Protein AF-A0A2I1HZU6-F1 (afdb_monomer_lite)

pLDDT: mean 86.82, std 11.89, range [46.03, 98.12]

Organism: NCBI:txid1660

Radius of gyration: 24.2 Å; chains: 1; bounding box: 55×18×66 Å

Sequence (98 aa):
MIPEPLSPGLSLHAAHGLVETLRSAIACASCPQWTGVAGDSYRNQHGEVLACAQGVLDQIQAALSLVPAFDEERNHAFARSLAEAAVSQPELLALGAW

Secondary structure (DSSP, 8-state):
-PPPTT-HHHHHHHHHHHHHHHHHHHHH---TT--HHHHHHHHHHHHHHHHHHHHHHHHHHHHHHHHHHHHHHHHHHHHHHHHHHHHH-HHHHHTT--

Structure (mmCIF, N/CA/C/O backbone):
data_AF-A0A2I1HZU6-F1
#
_entry.id   AF-A0A2I1HZU6-F1
#
loop_
_atom_site.group_PDB
_atom_site.id
_atom_site.type_symbol
_atom_site.label_atom_id
_atom_site.label_alt_id
_atom_site.label_comp_id
_atom_site.label_asym_id
_atom_site.label_entity_id
_atom_site.label_seq_id
_atom_site.pdbx_PDB_ins_code
_atom_site.Cartn_x
_atom_site.Cartn_y
_atom_site.Cartn_z
_atom_site.occupancy
_atom_site.B_iso_or_equiv
_atom_site.auth_seq_id
_atom_site.auth_comp_id
_atom_site.auth_asym_id
_atom_site.auth_atom_id
_atom_site.pdbx_PDB_model_num
ATOM 1 N N . MET A 1 1 ? 30.669 -4.482 1.952 1.00 46.03 1 MET A N 1
ATOM 2 C CA . MET A 1 1 ? 29.893 -3.441 1.251 1.00 46.03 1 MET A CA 1
ATOM 3 C C . MET A 1 1 ? 28.689 -3.146 2.129 1.00 46.03 1 MET A C 1
ATOM 5 O O . MET A 1 1 ? 27.904 -4.057 2.351 1.00 46.03 1 MET A O 1
ATOM 9 N N . ILE A 1 2 ? 28.628 -1.973 2.761 1.00 52.12 2 ILE A N 1
ATOM 10 C CA . ILE A 1 2 ? 27.488 -1.603 3.614 1.00 52.12 2 ILE A CA 1
ATOM 11 C C . ILE A 1 2 ? 26.359 -1.200 2.654 1.00 52.12 2 ILE A C 1
ATOM 13 O O . ILE A 1 2 ? 26.622 -0.348 1.803 1.00 52.12 2 ILE A O 1
ATOM 17 N N . PRO A 1 3 ? 25.170 -1.830 2.699 1.00 55.47 3 PRO A N 1
ATOM 18 C CA . PRO A 1 3 ? 24.057 -1.432 1.846 1.00 55.47 3 PRO A CA 1
ATOM 19 C C . PRO A 1 3 ? 23.746 0.039 2.093 1.00 55.47 3 PRO A C 1
ATOM 21 O O . PRO A 1 3 ? 23.691 0.471 3.246 1.00 55.47 3 PRO A O 1
ATOM 24 N N . GLU A 1 4 ? 23.570 0.808 1.023 1.00 65.19 4 GLU A N 1
ATOM 25 C CA . GLU A 1 4 ? 23.193 2.206 1.156 1.00 65.19 4 GLU A CA 1
ATOM 26 C C . GLU A 1 4 ? 21.827 2.270 1.868 1.00 65.19 4 GLU A C 1
ATOM 28 O O . GLU A 1 4 ? 20.859 1.674 1.378 1.00 65.19 4 GLU A O 1
ATOM 33 N N . PRO A 1 5 ? 21.727 2.939 3.031 1.00 60.38 5 PRO A N 1
ATOM 34 C CA . PRO A 1 5 ? 20.567 2.836 3.921 1.00 60.38 5 PRO A CA 1
ATOM 35 C C . PRO A 1 5 ? 19.264 3.398 3.328 1.00 60.38 5 PRO A C 1
ATOM 37 O O . PRO A 1 5 ? 18.216 3.272 3.951 1.00 60.38 5 PRO A O 1
ATOM 40 N N . LEU A 1 6 ? 19.319 3.988 2.129 1.00 70.19 6 LEU A N 1
ATOM 41 C CA . LEU A 1 6 ? 18.189 4.577 1.409 1.00 70.19 6 LEU A CA 1
ATOM 42 C C . LEU A 1 6 ? 18.004 4.008 -0.005 1.00 70.19 6 LEU A C 1
ATOM 44 O O . LEU A 1 6 ? 17.301 4.617 -0.811 1.00 70.19 6 LEU A O 1
ATOM 48 N N . SER A 1 7 ? 18.604 2.855 -0.331 1.00 84.31 7 SER A N 1
ATOM 49 C CA . SER A 1 7 ? 18.389 2.266 -1.659 1.00 84.31 7 SER A CA 1
ATOM 50 C C . SER A 1 7 ? 16.880 2.090 -1.938 1.00 84.31 7 SER A C 1
ATOM 52 O O . SER A 1 7 ? 16.137 1.704 -1.026 1.00 8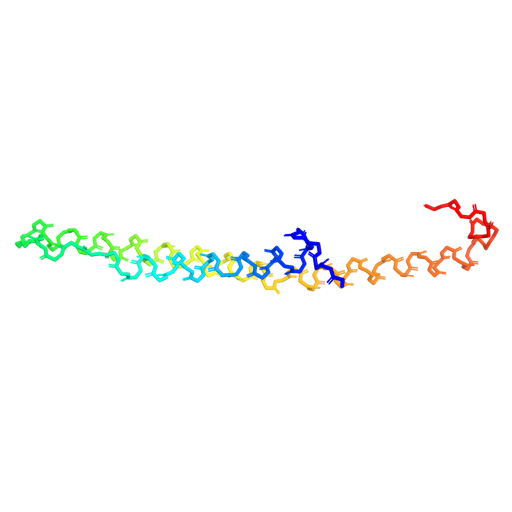4.31 7 SER A O 1
ATOM 54 N N . PRO A 1 8 ? 16.397 2.355 -3.168 1.00 84.06 8 PRO A N 1
ATOM 55 C CA . PRO A 1 8 ? 14.966 2.307 -3.482 1.00 84.06 8 PRO A CA 1
ATOM 56 C C . PRO A 1 8 ? 14.295 0.985 -3.088 1.00 84.06 8 PRO A C 1
ATOM 58 O O . PRO A 1 8 ? 13.192 0.988 -2.547 1.00 84.06 8 PRO A O 1
ATOM 61 N N . GLY A 1 9 ? 14.998 -0.139 -3.268 1.00 87.50 9 GLY A N 1
ATOM 62 C CA . GLY A 1 9 ? 14.511 -1.461 -2.868 1.00 87.50 9 GLY A CA 1
ATOM 63 C C . GLY A 1 9 ? 14.351 -1.625 -1.353 1.00 87.50 9 GLY A C 1
ATOM 64 O O . GLY A 1 9 ? 13.335 -2.150 -0.903 1.00 87.50 9 GLY A O 1
ATOM 65 N N . LEU A 1 10 ? 15.308 -1.138 -0.551 1.00 87.44 10 LEU A N 1
ATOM 66 C CA . LEU A 1 10 ? 15.187 -1.163 0.913 1.00 87.44 10 LEU A CA 1
ATOM 67 C C . LEU A 1 10 ? 14.063 -0.240 1.398 1.00 87.44 10 LEU A C 1
ATOM 69 O O . LEU A 1 10 ? 13.310 -0.621 2.292 1.00 87.44 10 LEU A O 1
ATOM 73 N N . SER A 1 11 ? 13.909 0.930 0.776 1.00 90.94 11 SER A N 1
ATOM 74 C CA . SER A 1 11 ? 12.828 1.873 1.081 1.00 90.94 11 SER A CA 1
ATOM 75 C C . SER A 1 11 ? 11.445 1.286 0.766 1.00 90.94 11 SER A C 1
ATOM 77 O O . SER A 1 11 ? 10.537 1.389 1.590 1.00 90.94 11 SER A O 1
ATOM 79 N N . LEU A 1 12 ? 11.285 0.606 -0.377 1.00 92.88 12 LEU A N 1
ATOM 80 C CA . LEU A 1 12 ? 10.038 -0.078 -0.741 1.00 92.88 12 LEU A CA 1
ATOM 81 C C . LEU A 1 12 ? 9.726 -1.239 0.215 1.00 92.88 12 LEU A C 1
ATOM 83 O O . LEU A 1 12 ? 8.590 -1.390 0.665 1.00 92.88 12 LEU A O 1
ATOM 87 N N . HIS A 1 13 ? 10.739 -2.030 0.583 1.00 93.25 13 HIS A N 1
ATOM 88 C CA . HIS A 1 13 ? 10.582 -3.094 1.573 1.00 93.25 13 HIS A CA 1
ATOM 89 C C . HIS A 1 13 ? 10.146 -2.545 2.940 1.00 93.25 13 HIS A C 1
ATOM 91 O O . HIS A 1 13 ? 9.212 -3.065 3.552 1.00 93.25 13 HIS A O 1
ATOM 97 N N . ALA A 1 14 ? 10.774 -1.459 3.399 1.00 93.81 14 ALA A N 1
ATOM 98 C CA . ALA A 1 14 ? 10.394 -0.787 4.636 1.00 93.81 14 ALA A CA 1
ATOM 99 C C . ALA A 1 14 ? 8.953 -0.252 4.579 1.00 93.81 14 ALA A C 1
ATOM 101 O O . ALA A 1 14 ? 8.214 -0.396 5.552 1.00 93.81 14 ALA A O 1
ATOM 102 N N . ALA A 1 15 ? 8.521 0.300 3.440 1.00 95.19 15 ALA A N 1
ATOM 103 C CA . ALA A 1 15 ? 7.152 0.778 3.250 1.00 95.19 15 ALA A CA 1
ATOM 104 C C . ALA A 1 15 ? 6.113 -0.346 3.409 1.00 95.19 15 ALA A C 1
ATOM 106 O O . ALA A 1 15 ? 5.128 -0.163 4.124 1.00 95.19 15 ALA A O 1
ATOM 107 N N . HIS A 1 16 ? 6.361 -1.528 2.836 1.00 96.88 16 HIS A N 1
ATOM 108 C CA . HIS A 1 16 ? 5.516 -2.704 3.074 1.00 96.88 16 HIS A CA 1
ATOM 109 C C . HIS A 1 16 ? 5.468 -3.092 4.558 1.00 96.88 16 HIS A C 1
ATOM 111 O O . HIS A 1 16 ? 4.391 -3.328 5.104 1.00 96.88 16 HIS A O 1
ATOM 117 N N . GLY A 1 17 ? 6.616 -3.090 5.243 1.00 96.44 17 GLY A N 1
ATOM 118 C CA . GLY A 1 17 ? 6.675 -3.364 6.681 1.00 96.44 17 GLY A CA 1
ATOM 119 C C . GLY A 1 17 ? 5.871 -2.366 7.524 1.00 96.44 17 GLY A C 1
ATOM 120 O O . GLY A 1 17 ? 5.228 -2.762 8.498 1.00 96.44 17 GLY A O 1
ATOM 121 N N . LEU A 1 18 ? 5.847 -1.084 7.142 1.00 97.00 18 LEU A N 1
ATOM 122 C CA . LEU A 1 18 ? 5.032 -0.060 7.806 1.00 97.00 18 LEU A CA 1
ATOM 123 C C . LEU A 1 18 ? 3.531 -0.309 7.619 1.00 97.00 18 LEU A C 1
ATOM 125 O O . LEU A 1 18 ? 2.781 -0.182 8.586 1.00 97.00 18 LEU A O 1
ATOM 129 N N . VAL A 1 19 ? 3.093 -0.697 6.417 1.00 97.44 19 VAL A N 1
ATOM 130 C CA . VAL A 1 19 ? 1.685 -1.042 6.146 1.00 97.44 19 VAL A CA 1
ATOM 131 C C . VAL A 1 19 ? 1.238 -2.216 7.017 1.00 97.44 19 VAL A C 1
ATOM 133 O O . VAL A 1 19 ? 0.214 -2.121 7.694 1.00 97.44 19 VAL A O 1
ATOM 136 N N . GLU A 1 20 ? 2.031 -3.285 7.077 1.00 96.06 20 GLU A N 1
ATOM 137 C CA . GLU A 1 20 ? 1.726 -4.449 7.917 1.00 96.06 20 GLU A CA 1
ATOM 138 C C . GLU A 1 20 ? 1.746 -4.110 9.414 1.00 96.06 20 GLU A C 1
ATOM 140 O O . GLU A 1 20 ? 0.868 -4.531 10.172 1.00 96.06 20 GLU A O 1
ATOM 145 N N . THR A 1 21 ? 2.686 -3.265 9.845 1.00 96.62 21 THR A N 1
ATOM 146 C CA . THR A 1 21 ? 2.734 -2.763 11.226 1.00 96.62 21 THR A CA 1
ATOM 147 C C . THR A 1 21 ? 1.469 -1.976 11.577 1.00 96.62 21 THR A C 1
ATOM 149 O O . THR A 1 21 ? 0.885 -2.188 12.641 1.00 96.62 21 THR A O 1
ATOM 152 N N . LEU A 1 22 ? 1.003 -1.101 10.679 1.00 95.75 22 LEU A N 1
ATOM 153 C CA . LEU A 1 22 ? -0.230 -0.335 10.868 1.00 95.75 22 LEU A CA 1
ATOM 154 C C . LEU A 1 22 ? -1.466 -1.239 10.905 1.00 95.75 22 LEU A C 1
ATOM 156 O O . LEU A 1 22 ? -2.303 -1.060 11.791 1.00 95.75 22 LEU A O 1
ATOM 160 N N . ARG A 1 23 ? -1.567 -2.245 10.020 1.00 95.25 23 ARG A N 1
ATOM 161 C CA . ARG A 1 23 ? -2.650 -3.247 10.078 1.00 95.25 23 ARG A CA 1
ATOM 162 C C . ARG A 1 23 ? -2.697 -3.923 11.440 1.00 95.25 23 ARG A C 1
ATOM 164 O O . ARG A 1 23 ? -3.763 -3.995 12.051 1.00 95.25 23 ARG A O 1
ATOM 171 N N . SER A 1 24 ? -1.546 -4.390 11.922 1.00 93.38 24 SER A N 1
ATOM 172 C CA . SER A 1 24 ? -1.455 -5.065 13.214 1.00 93.38 24 SER A CA 1
ATOM 173 C C . SER A 1 24 ? -1.833 -4.137 14.369 1.00 93.38 24 SER A C 1
ATOM 175 O O . SER A 1 24 ? -2.563 -4.555 15.264 1.00 93.38 24 SER A O 1
ATOM 177 N N . ALA A 1 25 ? -1.362 -2.888 14.363 1.00 92.31 25 ALA A N 1
ATOM 178 C CA . ALA A 1 25 ? -1.658 -1.928 15.422 1.00 92.31 25 ALA A CA 1
ATOM 179 C C . ALA A 1 25 ? -3.160 -1.615 15.507 1.00 92.31 25 ALA A C 1
ATOM 181 O O . ALA A 1 25 ? -3.726 -1.604 16.600 1.00 92.31 25 ALA A O 1
ATOM 182 N N . ILE A 1 26 ? -3.814 -1.417 14.358 1.00 90.25 26 ILE A N 1
ATOM 183 C CA . ILE A 1 26 ? -5.250 -1.124 14.286 1.00 90.25 26 ILE A CA 1
ATOM 184 C C . ILE A 1 26 ? -6.081 -2.343 14.704 1.00 90.25 26 ILE A C 1
ATOM 186 O O . ILE A 1 26 ? -7.048 -2.190 15.443 1.00 90.25 26 ILE A O 1
ATOM 190 N N . ALA A 1 27 ? -5.690 -3.556 14.303 1.00 86.56 27 ALA A N 1
ATOM 191 C CA . ALA A 1 27 ? -6.379 -4.784 14.710 1.00 86.56 27 ALA A CA 1
ATOM 192 C C . ALA A 1 27 ? -6.333 -5.025 16.231 1.00 86.56 27 ALA A C 1
ATOM 194 O O . ALA A 1 27 ? -7.261 -5.602 16.7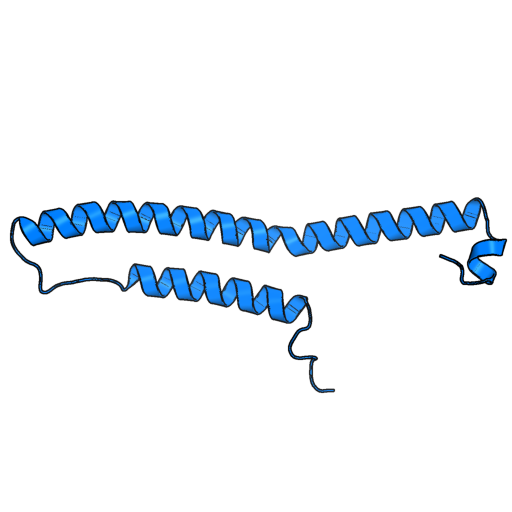95 1.00 86.56 27 ALA A O 1
ATOM 195 N N . CYS A 1 28 ? -5.269 -4.571 16.899 1.00 85.44 28 CYS A N 1
ATOM 196 C CA . CYS A 1 28 ? -5.106 -4.689 18.347 1.00 85.44 28 CYS A CA 1
ATOM 197 C C . CYS A 1 28 ? -5.747 -3.535 19.139 1.00 85.44 28 CYS A C 1
ATOM 199 O O . CYS A 1 28 ? -5.847 -3.622 20.367 1.00 85.44 28 CYS A O 1
ATOM 201 N N . ALA A 1 29 ? -6.169 -2.453 18.477 1.00 81.44 29 ALA A N 1
ATOM 202 C CA . ALA A 1 29 ? -6.785 -1.314 19.140 1.00 81.44 29 ALA A CA 1
ATOM 203 C C . ALA A 1 29 ? -8.156 -1.719 19.705 1.00 81.44 29 ALA A C 1
ATOM 205 O O . ALA A 1 29 ? -9.082 -2.068 18.977 1.00 81.44 29 ALA A O 1
ATOM 206 N N . SER A 1 30 ? -8.285 -1.706 21.031 1.00 81.56 30 SER A N 1
ATOM 207 C CA . SER A 1 30 ? -9.555 -1.969 21.705 1.00 81.56 30 SER A CA 1
ATOM 208 C C . SER A 1 30 ? -9.621 -1.260 23.056 1.00 81.56 30 SER A C 1
ATOM 210 O O . SER A 1 30 ? -8.601 -0.951 23.673 1.00 81.56 30 SER A O 1
ATOM 212 N N . CYS A 1 31 ? -10.837 -0.983 23.525 1.00 82.56 31 CYS A N 1
ATOM 213 C CA . CYS A 1 31 ? -11.107 -0.419 24.849 1.00 82.56 31 CYS A CA 1
ATOM 214 C C . CYS A 1 31 ? -12.055 -1.346 25.623 1.00 82.56 31 CYS A C 1
ATOM 216 O O . CYS A 1 31 ? -13.243 -1.040 25.759 1.00 82.56 31 CYS A O 1
ATOM 218 N N . PRO A 1 32 ? -11.564 -2.501 26.113 1.00 82.25 32 PRO A N 1
ATOM 219 C CA . PRO A 1 32 ? -12.399 -3.511 26.768 1.00 82.25 32 PRO A CA 1
ATOM 220 C C . PRO A 1 32 ? -13.089 -2.997 28.040 1.00 82.25 32 PRO A C 1
ATOM 222 O O . PRO A 1 32 ? -14.137 -3.506 28.426 1.00 82.25 32 PRO A O 1
ATOM 225 N N . GLN A 1 33 ? -12.538 -1.961 28.674 1.00 87.00 33 GLN A N 1
ATOM 226 C CA . GLN A 1 33 ? -13.112 -1.309 29.849 1.00 87.00 33 GLN A CA 1
ATOM 227 C C . GLN A 1 33 ? -14.408 -0.526 29.561 1.00 87.00 33 GLN A C 1
ATOM 229 O O . GLN A 1 33 ? -15.117 -0.163 30.499 1.00 87.00 33 GLN A O 1
ATOM 234 N N . TRP A 1 34 ? -14.740 -0.248 28.294 1.00 86.88 34 TRP A N 1
ATOM 235 C CA . TRP A 1 34 ? -15.980 0.442 27.923 1.00 86.88 34 TRP A CA 1
ATOM 236 C C . TRP A 1 34 ? -17.132 -0.558 27.767 1.00 86.88 34 TRP A C 1
ATOM 238 O O . TRP A 1 34 ? -17.209 -1.335 26.810 1.00 86.88 34 TRP A O 1
ATOM 248 N N . THR A 1 35 ? -18.052 -0.528 28.729 1.00 89.06 35 THR A N 1
ATOM 249 C CA . THR A 1 35 ? -19.203 -1.438 28.824 1.00 89.06 35 THR A CA 1
ATOM 250 C C . THR A 1 35 ? -20.535 -0.681 28.718 1.00 89.06 35 THR A C 1
ATOM 252 O O . THR A 1 35 ? -20.567 0.551 28.705 1.00 89.06 35 THR A O 1
ATOM 255 N N . GLY A 1 36 ? -21.646 -1.416 28.589 1.00 91.56 36 GLY A N 1
ATOM 256 C CA . GLY A 1 36 ? -22.986 -0.848 28.392 1.00 91.56 36 GLY A CA 1
ATOM 257 C C . GLY A 1 36 ? -23.197 -0.226 27.005 1.00 91.56 36 GLY A C 1
ATOM 258 O O . GLY A 1 36 ? -22.380 -0.404 26.102 1.00 91.56 36 GLY A O 1
ATOM 259 N N . VAL A 1 37 ? -24.281 0.544 26.854 1.00 90.00 37 VAL A N 1
ATOM 260 C CA . VAL A 1 37 ? -24.716 1.143 25.572 1.00 90.00 37 VAL A CA 1
ATOM 261 C C . VAL A 1 37 ? -23.625 2.006 24.925 1.00 90.00 37 VAL A C 1
ATOM 263 O O . VAL A 1 37 ? -23.437 1.968 23.711 1.00 90.00 37 VAL A O 1
ATOM 266 N N . ALA A 1 38 ? -22.860 2.753 25.726 1.00 85.56 38 ALA A N 1
ATOM 267 C CA . ALA A 1 38 ? -21.735 3.544 25.228 1.00 85.56 38 ALA A CA 1
ATOM 268 C C . ALA A 1 38 ? -20.611 2.658 24.660 1.00 85.56 38 ALA A C 1
ATOM 270 O O . ALA A 1 38 ? -20.034 2.981 23.623 1.00 85.56 38 ALA A O 1
ATOM 271 N N . GLY A 1 39 ? -20.335 1.515 25.297 1.00 90.19 39 GLY A N 1
ATOM 272 C CA . GLY A 1 39 ? -19.385 0.522 24.798 1.00 90.19 39 GLY A CA 1
ATOM 273 C C . GLY A 1 39 ? -19.847 -0.149 23.501 1.00 90.19 39 GLY A C 1
ATOM 274 O O . GLY A 1 39 ? -19.030 -0.355 22.605 1.00 90.19 39 GLY A O 1
ATOM 275 N N . ASP A 1 40 ? -21.143 -0.450 23.371 1.00 88.31 40 ASP A N 1
ATOM 276 C CA . ASP A 1 40 ? -21.725 -0.985 22.130 1.00 88.31 40 ASP A CA 1
ATOM 277 C C . ASP A 1 40 ? -21.628 0.027 20.982 1.00 88.31 40 ASP A C 1
ATOM 279 O O . ASP A 1 40 ? -21.171 -0.312 19.890 1.00 88.31 40 ASP A O 1
ATOM 283 N N . SER A 1 41 ? -21.979 1.292 21.244 1.00 88.88 41 SER A N 1
ATOM 284 C CA . SER A 1 41 ? -21.861 2.374 20.261 1.00 88.88 41 SER A CA 1
ATOM 285 C C . SER A 1 41 ? -20.412 2.578 19.813 1.00 88.88 41 SER A C 1
ATOM 287 O O . SER A 1 41 ? -20.156 2.719 18.618 1.00 88.88 41 SER A O 1
ATOM 289 N N . TYR A 1 42 ? -19.460 2.544 20.752 1.00 89.25 42 TYR A N 1
ATOM 290 C CA . TYR A 1 42 ? -18.035 2.594 20.434 1.00 89.25 42 TYR A CA 1
ATOM 291 C C . TYR A 1 42 ? -17.612 1.416 19.555 1.00 89.25 42 TYR A C 1
ATOM 293 O O . TYR A 1 42 ? -16.973 1.644 18.537 1.00 89.25 42 TYR A O 1
ATOM 301 N N . ARG A 1 43 ? -17.980 0.172 19.897 1.00 88.56 43 ARG A N 1
ATOM 302 C CA . ARG A 1 43 ? -17.605 -1.015 19.106 1.00 88.56 43 ARG A CA 1
ATOM 303 C C . ARG A 1 43 ? -18.144 -0.962 17.679 1.00 88.56 43 ARG A C 1
ATOM 305 O O . ARG A 1 43 ? -17.405 -1.302 16.760 1.00 88.56 43 ARG A O 1
ATOM 312 N N . ASN A 1 44 ? -19.383 -0.506 17.489 1.00 87.25 44 ASN A N 1
ATOM 313 C CA . ASN A 1 44 ? -19.964 -0.347 16.155 1.00 87.25 44 ASN A CA 1
ATOM 314 C C . ASN A 1 44 ? -19.188 0.684 15.329 1.00 87.25 44 ASN A C 1
ATOM 316 O O . ASN A 1 44 ? -18.721 0.371 14.236 1.00 87.25 44 ASN A O 1
ATOM 320 N N . GLN A 1 45 ? -18.975 1.883 15.876 1.00 88.75 45 GLN A N 1
ATOM 321 C CA . GLN A 1 45 ? -18.253 2.938 15.163 1.00 88.75 45 GLN A CA 1
ATOM 322 C C . GLN A 1 45 ? -16.777 2.579 14.934 1.00 88.75 45 GLN A C 1
ATOM 324 O O . GLN A 1 45 ? -16.218 2.851 13.875 1.00 88.75 45 GLN A O 1
ATOM 329 N N . HIS A 1 46 ? -16.152 1.910 15.903 1.00 89.75 46 HIS A N 1
ATOM 330 C CA . HIS A 1 46 ? -14.803 1.371 15.784 1.00 89.75 46 HIS A CA 1
ATOM 331 C C . HIS A 1 46 ? -14.702 0.349 14.647 1.00 89.75 46 HIS A C 1
ATOM 333 O O . HIS A 1 46 ? -13.747 0.395 13.878 1.00 89.75 46 HIS A O 1
ATOM 339 N N . GLY A 1 47 ? -15.691 -0.540 14.502 1.00 89.06 47 GLY A N 1
ATOM 340 C CA . GLY A 1 47 ? -15.743 -1.515 13.411 1.00 89.06 47 GLY A CA 1
ATOM 341 C C . GLY A 1 47 ? -15.791 -0.861 12.029 1.00 89.06 47 GLY A C 1
ATOM 342 O O . GLY A 1 47 ? -15.036 -1.257 11.143 1.00 89.06 47 GLY A O 1
ATOM 343 N N . GLU A 1 48 ? -16.614 0.178 11.854 1.00 90.38 48 GLU A N 1
ATOM 344 C CA . GLU A 1 48 ? -16.691 0.929 10.592 1.00 90.38 48 GLU A CA 1
ATOM 345 C C . GLU A 1 48 ? -15.373 1.639 10.259 1.00 90.38 48 GLU A C 1
ATOM 347 O O . GLU A 1 48 ? -14.877 1.549 9.133 1.00 90.38 48 GLU A O 1
ATOM 352 N N . VAL A 1 49 ? -14.770 2.310 11.246 1.00 91.12 49 VAL A N 1
ATOM 353 C CA . VAL A 1 49 ? -13.474 2.986 11.076 1.00 91.12 49 VAL A CA 1
ATOM 354 C C . VAL A 1 49 ? -12.376 1.980 10.738 1.00 91.12 49 VAL A C 1
ATOM 356 O O . VAL A 1 49 ? -11.565 2.238 9.850 1.00 91.12 49 VAL A O 1
ATOM 359 N N . LEU A 1 50 ? -12.364 0.820 11.398 1.00 92.06 50 LEU A N 1
ATOM 360 C CA . LEU A 1 50 ? -11.389 -0.238 11.157 1.00 92.06 50 LEU A CA 1
ATOM 361 C C . LEU A 1 50 ? -11.528 -0.824 9.748 1.00 92.06 50 LEU A C 1
ATOM 363 O O . LEU A 1 50 ? -10.521 -0.977 9.062 1.00 92.06 50 LEU A O 1
ATOM 367 N N . ALA A 1 51 ? -12.754 -1.077 9.285 1.00 91.81 51 ALA A N 1
ATOM 368 C CA . ALA A 1 51 ? -13.005 -1.543 7.922 1.00 91.81 51 ALA A CA 1
ATOM 369 C C . ALA A 1 51 ? -12.554 -0.512 6.871 1.00 91.81 51 ALA A C 1
ATOM 371 O O . ALA A 1 51 ? -11.890 -0.865 5.896 1.00 91.81 51 ALA A O 1
ATOM 372 N N . CYS A 1 52 ? -12.853 0.772 7.092 1.00 94.81 52 CYS A N 1
ATOM 373 C CA . CYS A 1 52 ? -12.399 1.858 6.224 1.00 94.81 52 CYS A CA 1
ATOM 374 C C . CYS A 1 52 ? -10.863 1.938 6.173 1.00 94.81 52 CYS A C 1
ATOM 376 O O . CYS A 1 52 ? -10.271 1.959 5.092 1.00 94.81 52 CYS A O 1
ATOM 378 N N . ALA A 1 53 ? -10.205 1.912 7.335 1.00 94.81 53 ALA A N 1
ATOM 379 C CA . ALA A 1 53 ? -8.750 1.957 7.431 1.00 94.81 53 ALA A CA 1
ATOM 380 C C . ALA A 1 53 ? -8.086 0.743 6.761 1.00 94.81 53 ALA A C 1
ATOM 382 O O . ALA A 1 53 ? -7.104 0.911 6.038 1.00 94.81 53 ALA A O 1
ATOM 383 N N . GLN A 1 54 ? -8.634 -0.463 6.944 1.00 95.56 54 GLN A N 1
ATOM 384 C CA . GLN A 1 54 ? -8.162 -1.667 6.255 1.00 95.56 54 GLN A CA 1
ATOM 385 C C . GLN A 1 54 ? -8.256 -1.521 4.733 1.00 95.56 54 GLN A C 1
ATOM 387 O O . GLN A 1 54 ? -7.271 -1.786 4.047 1.00 95.56 54 GLN A O 1
ATOM 392 N N . GLY A 1 55 ? -9.377 -1.010 4.215 1.00 96.38 55 GLY A N 1
ATOM 393 C CA . GLY A 1 55 ? -9.541 -0.767 2.781 1.00 96.38 55 GLY A CA 1
ATOM 394 C C . GLY A 1 55 ? -8.517 0.222 2.210 1.00 96.38 55 GLY A C 1
ATOM 395 O O . GLY A 1 55 ? -7.993 0.007 1.118 1.00 96.38 55 GLY A O 1
ATOM 396 N N . VAL A 1 56 ? -8.172 1.279 2.951 1.00 97.56 56 VAL A N 1
ATOM 397 C CA . VAL A 1 56 ? -7.107 2.216 2.548 1.00 97.56 56 VAL A CA 1
ATOM 398 C C . VAL A 1 56 ? -5.737 1.532 2.556 1.00 97.56 56 VAL A C 1
ATOM 400 O O . VAL A 1 56 ? -4.967 1.693 1.610 1.00 97.56 56 VAL A O 1
ATOM 403 N N . LEU A 1 57 ? -5.428 0.736 3.585 1.00 97.75 57 LEU A N 1
ATOM 404 C CA . LEU A 1 57 ? -4.165 -0.006 3.660 1.00 97.75 57 LEU A CA 1
ATOM 405 C C . LEU A 1 57 ? -4.033 -1.036 2.528 1.00 97.75 57 LEU A C 1
ATOM 407 O O . LEU A 1 57 ? -2.938 -1.206 1.998 1.00 97.75 57 LEU A O 1
ATOM 411 N N . ASP A 1 58 ? -5.130 -1.670 2.105 1.00 97.81 58 ASP A N 1
ATOM 412 C CA . ASP A 1 58 ? -5.158 -2.554 0.933 1.00 97.81 58 ASP A CA 1
ATOM 413 C C . ASP A 1 58 ? -4.828 -1.815 -0.361 1.00 97.81 58 ASP A C 1
ATOM 415 O O . ASP A 1 58 ? -4.014 -2.292 -1.152 1.00 97.81 58 ASP A O 1
ATOM 419 N N . GLN A 1 59 ? -5.402 -0.629 -0.562 1.00 98.12 59 GLN A N 1
ATOM 420 C CA . GLN A 1 59 ? -5.099 0.197 -1.732 1.00 98.12 59 GLN A CA 1
ATOM 421 C C . GLN A 1 59 ? -3.635 0.647 -1.748 1.00 98.12 59 GLN A C 1
ATOM 423 O O . GLN A 1 59 ? -2.987 0.580 -2.792 1.00 98.12 59 GLN A O 1
ATOM 428 N N . ILE A 1 60 ? -3.093 1.059 -0.596 1.00 98.06 60 ILE A N 1
ATOM 429 C CA . ILE A 1 60 ? -1.676 1.424 -0.470 1.00 98.06 60 ILE A CA 1
ATOM 430 C C . ILE A 1 60 ? -0.793 0.214 -0.780 1.00 98.06 60 ILE A C 1
ATOM 432 O O . ILE A 1 60 ? 0.136 0.325 -1.576 1.00 98.06 60 ILE A O 1
ATOM 436 N N . GLN A 1 61 ? -1.094 -0.948 -0.197 1.00 97.81 61 GLN A N 1
ATOM 437 C CA . GLN A 1 61 ? -0.342 -2.177 -0.436 1.00 97.81 61 GLN A CA 1
ATOM 438 C C . GLN A 1 61 ? -0.351 -2.556 -1.923 1.00 97.81 61 GLN A C 1
ATOM 440 O O . GLN A 1 61 ? 0.703 -2.860 -2.477 1.00 97.81 61 GLN A O 1
ATOM 445 N N . ALA A 1 62 ? -1.513 -2.480 -2.579 1.00 97.50 62 ALA A N 1
ATOM 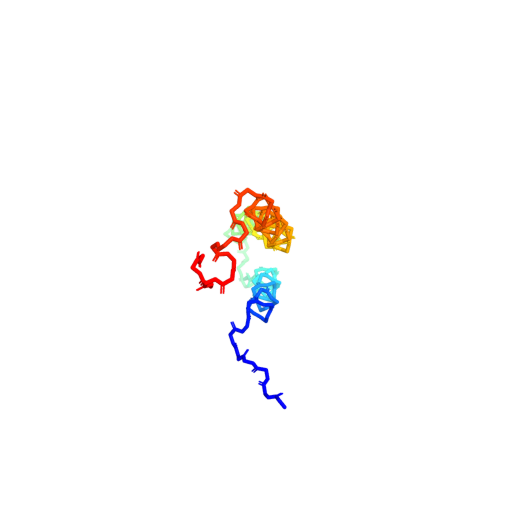446 C CA . ALA A 1 62 ? -1.642 -2.734 -4.009 1.00 97.50 62 ALA A CA 1
ATOM 447 C C . ALA A 1 62 ? -0.809 -1.750 -4.845 1.00 97.50 62 ALA A C 1
ATOM 449 O O . ALA A 1 62 ? -0.105 -2.171 -5.760 1.00 97.50 62 ALA A O 1
ATOM 450 N N . ALA A 1 63 ? -0.830 -0.457 -4.508 1.00 97.44 63 ALA A N 1
ATOM 451 C CA . ALA A 1 63 ? -0.023 0.551 -5.191 1.00 97.44 63 ALA A CA 1
ATOM 452 C C . ALA A 1 63 ? 1.484 0.289 -5.035 1.00 97.44 63 ALA A C 1
ATOM 454 O O . ALA A 1 63 ? 2.222 0.353 -6.017 1.00 97.44 63 ALA A O 1
ATOM 455 N N . LEU A 1 64 ? 1.942 -0.066 -3.829 1.00 96.88 64 LEU A N 1
ATOM 456 C CA . LEU A 1 64 ? 3.343 -0.423 -3.583 1.00 96.88 64 LEU A CA 1
ATOM 457 C C . LEU A 1 64 ? 3.766 -1.660 -4.392 1.00 96.88 64 LEU A C 1
ATOM 459 O O . LEU A 1 64 ? 4.863 -1.685 -4.944 1.00 96.88 64 LEU A O 1
ATOM 463 N N . SER A 1 65 ? 2.885 -2.655 -4.536 1.00 96.25 65 SER A N 1
ATOM 464 C CA . SER A 1 65 ? 3.156 -3.853 -5.342 1.00 96.25 65 SER A CA 1
ATOM 465 C C . SER A 1 65 ? 3.308 -3.580 -6.845 1.00 96.25 65 SER A C 1
ATOM 467 O O . SER A 1 65 ? 3.888 -4.411 -7.541 1.00 96.25 65 SER A O 1
ATOM 469 N N . LEU A 1 66 ? 2.836 -2.436 -7.352 1.00 96.44 66 LEU A N 1
ATOM 470 C CA . LEU A 1 66 ? 3.009 -2.034 -8.755 1.00 96.44 66 LEU A CA 1
ATOM 471 C C . LEU A 1 66 ? 4.349 -1.338 -9.029 1.00 96.44 66 LEU A C 1
ATOM 473 O O . LEU A 1 66 ? 4.755 -1.248 -10.185 1.00 96.44 66 LEU A O 1
ATOM 477 N N . VAL A 1 67 ? 5.058 -0.868 -7.996 1.00 95.25 67 VAL A N 1
ATOM 478 C CA . VAL A 1 67 ? 6.315 -0.114 -8.156 1.00 95.25 67 VAL A CA 1
ATOM 479 C C . VAL A 1 67 ? 7.361 -0.870 -8.991 1.00 95.25 67 VAL A C 1
ATOM 481 O O . VAL A 1 67 ? 7.891 -0.264 -9.923 1.00 95.25 67 VAL A O 1
ATOM 484 N N . PRO A 1 68 ? 7.623 -2.178 -8.769 1.00 93.19 68 PRO A N 1
ATOM 485 C CA . PRO A 1 68 ? 8.575 -2.917 -9.600 1.00 93.19 68 PRO A CA 1
ATOM 486 C C . PRO A 1 68 ? 8.182 -2.964 -11.082 1.00 93.19 68 PRO A C 1
ATOM 488 O O . PRO A 1 68 ? 9.050 -2.858 -11.944 1.00 93.19 68 PRO A O 1
ATOM 491 N N . ALA A 1 69 ? 6.883 -3.074 -11.382 1.00 93.75 69 ALA A N 1
ATOM 492 C CA . ALA A 1 69 ? 6.389 -3.098 -12.757 1.00 93.75 69 ALA A CA 1
ATOM 493 C C . ALA A 1 69 ? 6.565 -1.735 -13.446 1.00 93.75 69 ALA A C 1
ATOM 495 O O . ALA A 1 69 ? 6.990 -1.685 -14.598 1.00 93.75 69 ALA A O 1
ATOM 496 N N . PHE A 1 70 ? 6.317 -0.625 -12.739 1.00 92.12 70 PHE A N 1
ATOM 497 C CA . PHE A 1 70 ? 6.589 0.716 -13.270 1.00 92.12 70 PHE A CA 1
ATOM 498 C C . PHE A 1 70 ? 8.079 0.953 -13.529 1.00 92.12 70 PHE A C 1
ATOM 500 O O . PHE A 1 70 ? 8.442 1.553 -14.542 1.00 92.12 70 PHE A O 1
ATOM 507 N N . ASP A 1 71 ? 8.949 0.479 -12.635 1.00 92.44 71 ASP A N 1
ATOM 508 C CA . ASP A 1 71 ? 10.396 0.568 -12.832 1.00 92.44 71 ASP A CA 1
ATOM 509 C C . ASP A 1 71 ? 10.851 -0.253 -14.047 1.00 92.44 71 ASP A C 1
ATOM 511 O O . ASP A 1 71 ? 11.677 0.220 -14.831 1.00 92.44 71 ASP A O 1
ATOM 515 N N . GLU A 1 72 ? 10.297 -1.451 -14.242 1.00 92.94 72 GLU A N 1
ATOM 516 C CA . GLU A 1 72 ? 10.576 -2.288 -15.410 1.00 92.94 72 GLU A CA 1
ATOM 517 C C . GLU A 1 72 ? 10.101 -1.628 -16.710 1.00 92.94 72 GLU A C 1
ATOM 519 O O . GLU A 1 72 ? 10.869 -1.541 -17.671 1.00 92.94 72 GLU A O 1
ATOM 524 N N . GLU A 1 73 ? 8.881 -1.087 -16.731 1.00 95.69 73 GLU A N 1
ATOM 525 C CA . GLU A 1 73 ? 8.333 -0.384 -17.891 1.00 95.69 73 GLU A CA 1
ATOM 526 C C . GLU A 1 73 ? 9.159 0.861 -18.246 1.00 95.69 73 GLU A C 1
ATOM 528 O O . GLU A 1 73 ? 9.509 1.061 -19.413 1.00 95.69 73 GLU A O 1
ATOM 533 N N . ARG A 1 74 ? 9.571 1.650 -17.243 1.00 93.31 74 ARG A N 1
ATOM 534 C CA . ARG A 1 74 ? 10.475 2.794 -17.436 1.00 93.31 74 ARG A CA 1
ATOM 535 C C . ARG A 1 74 ? 11.810 2.353 -18.031 1.00 93.31 74 ARG A C 1
ATOM 537 O O . ARG A 1 74 ? 12.287 2.964 -18.987 1.00 93.31 74 ARG A O 1
ATOM 544 N N . ASN A 1 75 ? 12.422 1.310 -17.472 1.00 93.75 75 ASN A N 1
ATOM 545 C CA . ASN A 1 75 ? 13.719 0.818 -17.931 1.00 93.75 75 ASN A CA 1
ATOM 546 C C . ASN A 1 75 ? 13.631 0.268 -19.363 1.00 93.75 75 ASN A C 1
ATOM 548 O O . ASN A 1 75 ? 14.526 0.515 -20.172 1.00 93.75 75 ASN A O 1
ATOM 552 N N . HIS A 1 76 ? 12.539 -0.420 -19.703 1.00 94.94 76 HIS A N 1
ATOM 553 C CA . HIS A 1 76 ? 12.285 -0.900 -21.057 1.00 94.94 76 HIS A CA 1
ATOM 554 C C . HIS A 1 76 ? 12.122 0.269 -22.037 1.00 94.94 76 HIS A C 1
ATOM 556 O O . HIS A 1 76 ? 12.758 0.274 -23.092 1.00 94.94 76 HIS A O 1
ATOM 562 N N . ALA A 1 77 ? 11.299 1.267 -21.702 1.00 94.44 77 ALA A N 1
ATOM 563 C CA . ALA A 1 77 ? 11.103 2.449 -22.538 1.00 94.44 77 ALA A CA 1
ATOM 564 C C . ALA A 1 77 ? 12.430 3.179 -22.792 1.00 94.44 77 ALA A C 1
ATOM 566 O O . ALA A 1 77 ? 12.751 3.488 -23.937 1.00 94.44 77 ALA A O 1
ATOM 567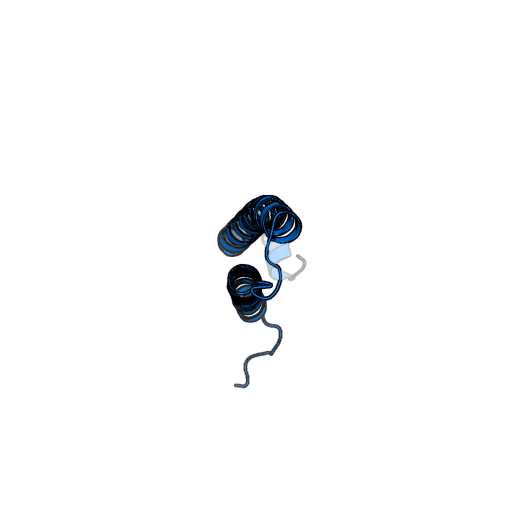 N N . PHE A 1 78 ? 13.242 3.357 -21.746 1.00 93.44 78 PHE A N 1
ATOM 568 C CA . PHE A 1 78 ? 14.570 3.952 -21.861 1.00 93.44 78 PHE A CA 1
ATOM 569 C C . PHE A 1 78 ? 15.497 3.144 -22.781 1.00 93.44 78 PHE A C 1
ATOM 571 O O . PHE A 1 78 ? 16.107 3.705 -23.690 1.00 93.44 78 PHE A O 1
ATOM 578 N N . ALA A 1 79 ? 15.569 1.822 -22.600 1.00 93.44 79 ALA A N 1
ATOM 579 C CA . ALA A 1 79 ? 16.384 0.950 -23.446 1.00 93.44 79 ALA A CA 1
ATOM 580 C C . ALA A 1 79 ? 15.951 1.004 -24.921 1.00 93.44 79 ALA A C 1
ATOM 582 O O . ALA A 1 79 ? 16.796 0.995 -25.817 1.00 93.44 79 ALA A O 1
ATOM 583 N N . ARG A 1 80 ? 14.642 1.101 -25.178 1.00 92.94 80 ARG A N 1
ATOM 584 C CA . ARG A 1 80 ? 14.096 1.257 -26.529 1.00 92.94 80 ARG A CA 1
ATOM 585 C C . ARG A 1 80 ? 14.518 2.582 -27.155 1.00 92.94 80 ARG A C 1
ATOM 587 O O . ARG A 1 80 ? 15.040 2.567 -28.264 1.00 92.94 80 ARG A O 1
ATOM 594 N N . SER A 1 81 ? 14.369 3.696 -26.439 1.00 90.38 81 SER A N 1
ATOM 595 C CA . SER A 1 81 ? 14.816 5.010 -26.919 1.00 90.38 81 SER A CA 1
ATOM 596 C C . SER A 1 81 ? 16.319 5.037 -27.195 1.00 90.38 81 SER A C 1
ATOM 598 O O . SER A 1 81 ? 16.744 5.585 -28.207 1.00 90.38 81 SER A O 1
ATOM 600 N N . LEU A 1 82 ? 17.124 4.386 -26.350 1.00 87.69 82 LEU A N 1
ATOM 601 C CA . LEU A 1 82 ? 18.564 4.261 -26.569 1.00 87.69 82 LEU A CA 1
ATOM 602 C C . LEU A 1 82 ? 18.883 3.453 -27.838 1.00 87.69 82 LEU A C 1
ATOM 604 O O . LEU A 1 82 ? 19.755 3.838 -28.614 1.00 87.69 82 LEU A O 1
ATOM 608 N N . ALA A 1 83 ? 18.165 2.355 -28.081 1.00 89.25 83 ALA A N 1
ATOM 609 C CA . ALA A 1 83 ? 18.330 1.550 -29.289 1.00 89.25 83 ALA A CA 1
ATOM 610 C C . ALA A 1 83 ? 17.911 2.312 -30.560 1.00 89.25 83 ALA A C 1
ATOM 612 O O . ALA A 1 83 ? 18.615 2.265 -31.567 1.00 89.25 83 ALA A O 1
ATOM 613 N N . GLU A 1 84 ? 16.800 3.048 -30.517 1.00 88.56 84 GLU A N 1
ATOM 614 C CA . GLU A 1 84 ? 16.344 3.902 -31.623 1.00 88.56 84 GLU A CA 1
ATOM 615 C C . GLU A 1 84 ? 17.355 5.011 -31.933 1.00 88.56 84 GLU A C 1
ATOM 617 O O . GLU A 1 84 ? 17.677 5.275 -33.097 1.00 88.56 84 GLU A O 1
ATOM 622 N N . ALA A 1 85 ? 17.907 5.625 -30.892 1.00 84.50 85 ALA A N 1
ATOM 623 C CA . ALA A 1 85 ? 18.937 6.639 -31.011 1.00 84.50 85 ALA A CA 1
ATOM 624 C C . ALA A 1 85 ? 20.249 6.079 -31.585 1.00 84.50 85 ALA A C 1
ATOM 626 O O . ALA A 1 85 ? 20.881 6.719 -32.423 1.00 84.50 85 ALA A O 1
ATOM 627 N N . ALA A 1 86 ? 20.613 4.844 -31.224 1.00 81.88 86 ALA A N 1
ATOM 628 C CA . ALA A 1 86 ? 21.773 4.154 -31.787 1.00 81.88 86 ALA A CA 1
ATOM 629 C C . ALA A 1 86 ? 21.680 3.936 -33.297 1.00 81.88 86 ALA A C 1
ATOM 631 O O . ALA A 1 86 ? 22.689 3.998 -33.997 1.00 81.88 86 ALA A O 1
ATOM 632 N N . VAL A 1 87 ? 20.471 3.678 -33.793 1.00 84.50 87 VAL A N 1
ATOM 633 C CA . VAL A 1 87 ? 20.219 3.456 -35.219 1.00 84.50 87 VAL A CA 1
ATOM 634 C C . VAL A 1 87 ? 20.153 4.777 -35.986 1.00 84.50 87 VAL A C 1
ATOM 636 O O . VAL A 1 87 ? 20.609 4.846 -37.125 1.00 8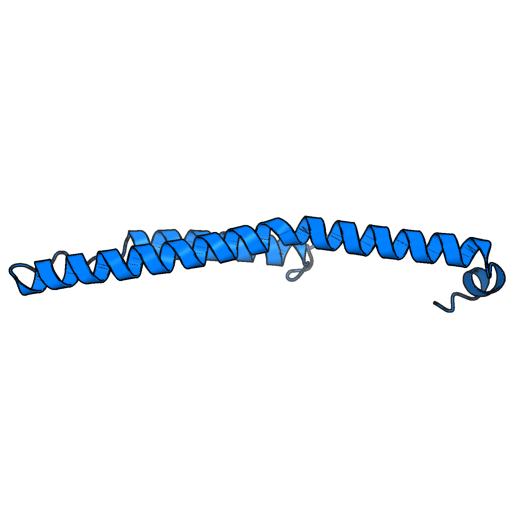4.50 87 VAL A O 1
ATOM 639 N N . SER A 1 88 ? 19.580 5.819 -35.383 1.00 82.69 88 SER A N 1
ATOM 640 C CA . SER A 1 88 ? 19.304 7.092 -36.061 1.00 82.69 88 SER A CA 1
ATOM 641 C C . SER A 1 88 ? 20.431 8.124 -35.958 1.00 82.69 88 SER A C 1
ATOM 643 O O . SER A 1 88 ? 20.566 8.944 -36.864 1.00 82.69 88 SER A O 1
ATOM 645 N N . GLN A 1 89 ? 21.226 8.108 -34.882 1.00 75.56 89 GLN A N 1
ATOM 646 C CA . GLN A 1 89 ? 22.274 9.097 -34.589 1.00 75.56 89 GLN A CA 1
ATOM 647 C C . GLN A 1 89 ? 23.475 8.455 -33.857 1.00 75.56 89 GLN A C 1
ATOM 649 O O . GLN A 1 89 ? 23.767 8.791 -32.702 1.00 75.56 89 GLN A O 1
ATOM 654 N N . PRO A 1 90 ? 24.210 7.535 -34.510 1.00 69.56 90 PRO A N 1
ATOM 655 C CA . PRO A 1 90 ? 25.293 6.779 -33.874 1.00 69.56 90 PRO A CA 1
ATOM 656 C C . PRO A 1 90 ? 26.438 7.672 -33.361 1.00 69.56 90 PRO A C 1
ATOM 658 O O . PRO A 1 90 ? 27.066 7.354 -32.350 1.00 69.56 90 PRO A O 1
ATOM 661 N N . GLU A 1 91 ? 26.682 8.820 -34.001 1.00 72.44 91 GLU A N 1
ATOM 662 C CA . GLU A 1 91 ? 27.705 9.786 -33.573 1.00 72.44 91 GLU A CA 1
ATOM 663 C C . GLU A 1 91 ? 27.420 10.436 -32.207 1.00 72.44 91 GLU A C 1
ATOM 665 O O . GLU A 1 91 ? 28.362 10.752 -31.479 1.00 72.44 91 GLU A O 1
ATOM 670 N 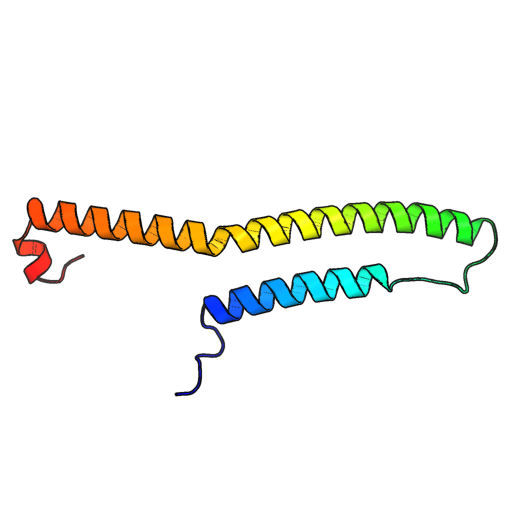N . LEU A 1 92 ? 26.153 10.603 -31.812 1.00 64.38 92 LEU A N 1
ATOM 671 C CA . LEU A 1 92 ? 25.816 11.186 -30.507 1.00 64.38 92 LEU A CA 1
ATOM 672 C C . LEU A 1 92 ? 26.090 10.200 -29.354 1.00 64.38 92 LEU A C 1
ATOM 674 O O . LEU A 1 92 ? 26.478 10.623 -28.264 1.00 64.38 92 LEU A O 1
ATOM 678 N N . LEU A 1 93 ? 25.992 8.879 -29.587 1.00 64.94 93 LEU A N 1
ATOM 679 C CA . LEU A 1 93 ? 26.329 7.830 -28.602 1.00 64.94 93 LEU A CA 1
ATOM 680 C C . LEU A 1 93 ? 27.821 7.806 -28.309 1.00 64.94 93 LEU A C 1
ATOM 682 O O . LEU A 1 93 ? 28.215 7.666 -27.154 1.00 64.94 93 LEU A O 1
ATOM 686 N N . ALA A 1 94 ? 28.643 8.018 -29.335 1.00 65.56 94 ALA A N 1
ATOM 687 C CA . ALA A 1 94 ? 30.093 8.083 -29.197 1.00 65.56 94 ALA A CA 1
ATOM 688 C C . ALA A 1 94 ? 30.572 9.301 -28.384 1.00 65.56 94 ALA A C 1
ATOM 690 O O . ALA A 1 94 ? 31.654 9.258 -27.802 1.00 65.56 94 ALA A O 1
ATOM 691 N N . LEU A 1 95 ? 29.774 10.373 -28.323 1.00 66.19 95 LEU A N 1
ATOM 692 C CA . LEU A 1 95 ? 30.097 11.607 -27.599 1.00 66.19 95 LEU A CA 1
ATOM 693 C C . LEU A 1 95 ? 29.552 11.641 -26.162 1.00 66.19 95 LEU A C 1
ATOM 695 O O . LEU A 1 95 ? 29.826 12.596 -25.438 1.00 66.19 95 LEU A O 1
ATOM 699 N N . GLY A 1 96 ? 28.792 10.624 -25.737 1.00 58.94 96 GLY A N 1
ATOM 700 C CA . GLY A 1 96 ? 28.185 10.575 -24.402 1.00 58.94 96 GLY A CA 1
ATOM 701 C C . GLY A 1 96 ? 27.158 11.684 -24.140 1.00 58.94 96 GLY A C 1
ATOM 702 O O . GLY A 1 96 ? 26.860 11.970 -22.984 1.00 58.94 96 GLY A O 1
ATOM 703 N N . ALA A 1 97 ? 26.639 12.325 -25.190 1.00 57.34 97 ALA A N 1
ATOM 704 C CA . ALA A 1 97 ? 25.661 13.400 -25.088 1.00 57.34 97 ALA A CA 1
ATOM 705 C C . ALA A 1 97 ? 24.238 12.822 -25.155 1.00 57.34 97 ALA A C 1
ATOM 707 O O . ALA A 1 97 ? 23.655 12.776 -26.237 1.00 57.34 97 ALA A O 1
ATOM 708 N N . TRP A 1 98 ? 23.715 12.358 -24.014 1.00 58.12 98 TRP A N 1
ATOM 709 C CA . TRP A 1 98 ? 22.328 11.895 -23.838 1.00 58.12 98 TRP A CA 1
ATOM 710 C C . TRP A 1 98 ? 21.808 12.276 -22.458 1.00 58.12 98 TRP A C 1
ATOM 712 O O . TRP A 1 98 ? 22.553 12.048 -21.477 1.00 58.12 98 TRP A O 1
#

Foldseek 3Di:
DPPDCVPPVNVLVVQLVVLVVVLVVLVPDDDPVDDDPRRVVCVVVSVVVNVVSVVVSVVVNVVSVCVVVVVVVVVVVVVVVVVVCCVVPVPCVVVVND